Protein AF-A0A9W8GET3-F1 (afdb_monomer)

Foldseek 3Di:
DDDDDDDDDDDDDDDPDDDDDPPVPPPPPDPPPPQPQAADFFKAFVVLWWLPAQWIWTQDNVVSHTDIDGHPPQWGWDQDLVDHRYIDTAHRPQDDTRPDQFAADFFKAASDAPPAQKIWTQDHVSRGTDIDGHPDGFGWHADPVNRDIDTD

Secondary structure (DSSP, 8-state):
----------------------------------PPPP-TT-EE-GGG-TTT-SEEEEEETTTTEEEEEEPSTT-EEEE-SSSTT-EEEE-TTSS-STT-SB--TT-EEESSTTT-SEEEEEETTTTEEEEEE-GGGPPEEE-TTSS-EEE-

Structure (mmCIF, N/CA/C/O backbone):
data_AF-A0A9W8GET3-F1
#
_entry.id   AF-A0A9W8GET3-F1
#
loop_
_atom_site.group_PDB
_atom_site.id
_atom_site.type_symbol
_atom_site.label_atom_id
_atom_site.label_alt_id
_atom_site.label_comp_id
_atom_site.label_asym_id
_atom_site.label_entity_id
_atom_site.label_seq_id
_atom_site.pdbx_PDB_ins_code
_atom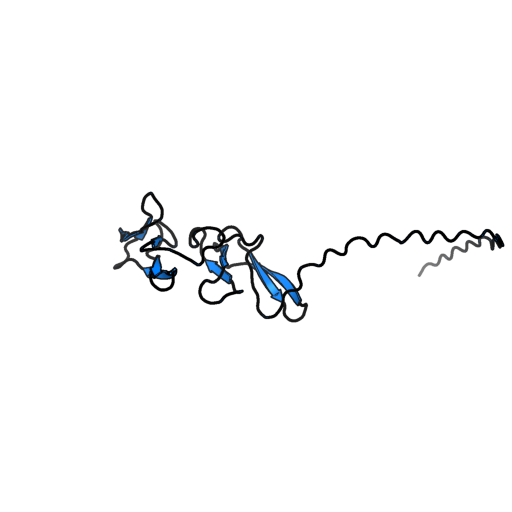_site.Cartn_x
_atom_site.Cartn_y
_atom_site.Cartn_z
_atom_site.occupancy
_atom_site.B_iso_or_equiv
_atom_site.auth_seq_id
_atom_site.auth_comp_id
_atom_site.auth_asym_id
_atom_site.auth_atom_id
_atom_site.pdbx_PDB_model_num
ATOM 1 N N . MET A 1 1 ? -2.862 27.799 -57.897 1.00 52.12 1 MET A N 1
ATOM 2 C CA . MET A 1 1 ? -1.868 27.853 -58.988 1.00 52.12 1 MET A CA 1
ATOM 3 C C . MET A 1 1 ? -1.346 29.278 -59.076 1.00 52.12 1 MET A C 1
ATOM 5 O O . MET A 1 1 ? -2.020 30.110 -59.658 1.00 52.12 1 MET A O 1
ATOM 9 N N . HIS A 1 2 ? -0.227 29.573 -58.418 1.00 39.41 2 HIS A N 1
ATOM 10 C CA . HIS A 1 2 ? 0.571 30.782 -58.635 1.00 39.41 2 HIS A CA 1
ATOM 11 C C . HIS A 1 2 ? 2.017 30.441 -58.268 1.00 39.41 2 HIS A C 1
ATOM 13 O O . HIS A 1 2 ? 2.284 29.930 -57.183 1.00 39.41 2 HIS A O 1
ATOM 19 N N . SER A 1 3 ? 2.894 30.643 -59.245 1.00 46.66 3 SER A N 1
ATOM 20 C CA . SER A 1 3 ? 4.335 30.425 -59.215 1.00 46.66 3 SER A CA 1
ATOM 21 C C . SER A 1 3 ? 5.055 31.541 -58.465 1.00 46.66 3 SER A C 1
ATOM 23 O O . SER A 1 3 ? 4.679 32.695 -58.631 1.00 46.66 3 SER A O 1
ATOM 25 N N . THR A 1 4 ? 6.175 31.216 -57.815 1.00 50.84 4 THR A N 1
ATOM 26 C CA . THR A 1 4 ? 7.370 32.078 -57.799 1.00 50.84 4 THR A CA 1
ATOM 27 C C . THR A 1 4 ? 8.611 31.244 -57.475 1.00 50.84 4 THR A C 1
ATOM 29 O O . THR A 1 4 ? 8.803 30.781 -56.355 1.00 50.84 4 THR A O 1
ATOM 32 N N . LEU A 1 5 ? 9.451 31.047 -58.497 1.00 46.53 5 LEU A N 1
ATOM 33 C CA . LEU A 1 5 ? 10.861 30.699 -58.347 1.00 46.53 5 LEU A CA 1
ATOM 34 C C . LEU A 1 5 ? 11.616 31.919 -57.801 1.00 46.53 5 LEU A C 1
ATOM 36 O O . LEU A 1 5 ? 11.384 33.034 -58.267 1.00 46.53 5 LEU A O 1
ATOM 40 N N . ALA A 1 6 ? 12.582 31.696 -56.913 1.00 47.69 6 ALA A N 1
ATOM 41 C CA . ALA A 1 6 ? 13.658 32.646 -56.654 1.00 47.69 6 ALA A CA 1
ATOM 42 C C . ALA A 1 6 ? 14.995 31.896 -56.639 1.00 47.69 6 ALA A C 1
ATOM 44 O O . ALA A 1 6 ? 15.331 31.186 -55.693 1.00 47.69 6 ALA A O 1
ATOM 45 N N . SER A 1 7 ? 15.726 32.050 -57.742 1.00 50.69 7 SER A N 1
ATOM 46 C CA . SER A 1 7 ? 17.148 31.751 -57.866 1.00 50.69 7 SER A CA 1
ATOM 47 C C . SER A 1 7 ? 17.963 32.684 -56.976 1.00 50.69 7 SER A C 1
ATOM 49 O O . SER A 1 7 ? 17.782 33.898 -57.032 1.00 50.69 7 SER A O 1
ATOM 51 N N . ALA A 1 8 ? 18.940 32.138 -56.259 1.00 51.31 8 ALA A N 1
ATOM 52 C CA . ALA A 1 8 ? 20.105 32.894 -55.821 1.00 51.31 8 ALA A CA 1
ATOM 53 C C . ALA A 1 8 ? 21.335 31.982 -55.893 1.00 51.31 8 ALA A C 1
ATOM 55 O O . ALA A 1 8 ? 21.496 31.044 -55.117 1.00 51.31 8 ALA A O 1
ATOM 56 N N . ALA A 1 9 ? 22.168 32.253 -56.893 1.00 51.94 9 ALA A N 1
ATOM 57 C CA . ALA A 1 9 ? 23.520 31.742 -57.021 1.00 51.94 9 ALA A CA 1
ATOM 58 C C . ALA A 1 9 ? 24.407 32.384 -55.955 1.00 51.94 9 ALA A C 1
ATOM 60 O O . ALA A 1 9 ? 24.338 33.597 -55.827 1.00 51.94 9 ALA A O 1
ATOM 61 N N . PHE A 1 10 ? 25.289 31.638 -55.286 1.00 41.62 10 PHE A N 1
ATOM 62 C CA . PHE A 1 10 ? 26.504 32.226 -54.717 1.00 41.62 10 PHE A CA 1
ATOM 63 C C . PHE A 1 10 ? 27.654 31.213 -54.638 1.00 41.62 10 PHE A C 1
ATOM 65 O O . PHE A 1 10 ? 27.584 30.201 -53.952 1.00 41.62 10 PHE A O 1
ATOM 72 N N . ALA A 1 11 ? 28.702 31.565 -55.387 1.00 49.97 11 ALA A N 1
ATOM 73 C CA . ALA A 1 11 ? 30.124 31.429 -55.093 1.00 49.97 11 ALA A CA 1
ATOM 74 C C . ALA A 1 11 ? 30.666 30.063 -54.635 1.00 49.97 11 ALA A C 1
ATOM 76 O O . ALA A 1 11 ? 30.701 29.726 -53.455 1.00 49.97 11 ALA A O 1
ATOM 77 N N . ALA A 1 12 ? 31.280 29.367 -55.594 1.00 49.16 12 ALA A N 1
ATOM 78 C CA . ALA A 1 12 ? 32.404 28.486 -55.322 1.00 49.16 12 ALA A CA 1
ATOM 79 C C . ALA A 1 12 ? 33.570 29.313 -54.753 1.00 49.16 12 ALA A C 1
ATOM 81 O O . ALA A 1 12 ? 34.120 30.173 -55.441 1.00 49.16 12 ALA A O 1
ATOM 82 N N . ILE A 1 13 ? 33.955 29.042 -53.507 1.00 51.62 13 ILE A N 1
ATOM 83 C CA . ILE A 1 13 ? 35.229 29.484 -52.942 1.00 51.62 13 ILE A CA 1
ATOM 84 C C . ILE A 1 13 ? 36.047 28.228 -52.647 1.00 51.62 13 ILE A C 1
ATOM 86 O O . ILE A 1 13 ? 35.786 27.473 -51.714 1.00 51.62 13 ILE A O 1
ATOM 90 N N . LEU A 1 14 ? 37.025 28.009 -53.521 1.00 45.84 14 LEU A N 1
ATOM 91 C CA . LEU A 1 14 ? 38.097 27.040 -53.386 1.00 45.84 14 LEU A CA 1
ATOM 92 C C . LEU A 1 14 ? 39.108 27.616 -52.380 1.00 45.84 14 LEU A C 1
ATOM 94 O O . LEU A 1 14 ? 39.862 28.523 -52.724 1.00 45.84 14 LEU A O 1
ATOM 98 N N . VAL A 1 15 ? 39.129 27.121 -51.141 1.00 50.84 15 VAL A N 1
ATOM 99 C CA . VAL A 1 15 ? 40.237 27.378 -50.204 1.00 50.84 15 VAL A CA 1
ATOM 100 C C . VAL A 1 15 ? 41.020 26.086 -50.053 1.00 50.84 15 VAL A C 1
ATOM 102 O O . VAL A 1 15 ? 40.687 25.205 -49.266 1.00 50.84 15 VAL A O 1
ATOM 105 N N . VAL A 1 16 ? 42.075 25.982 -50.858 1.00 50.19 16 VAL A N 1
ATOM 106 C CA . VAL A 1 16 ? 43.192 25.076 -50.604 1.00 50.19 16 VAL A CA 1
ATOM 107 C C . VAL A 1 16 ? 44.035 25.745 -49.524 1.00 50.19 16 VAL A C 1
ATOM 109 O O . VAL A 1 16 ? 44.770 26.690 -49.793 1.00 50.19 16 VAL A O 1
ATOM 112 N N . GLY A 1 17 ? 43.875 25.286 -48.288 1.00 43.19 17 GLY A N 1
ATOM 113 C CA . GLY A 1 17 ? 44.643 25.741 -47.136 1.00 43.19 17 GLY A CA 1
ATOM 114 C C . GLY A 1 17 ? 45.136 24.542 -46.346 1.00 43.19 17 GLY A C 1
ATOM 115 O O . GLY A 1 17 ? 44.488 24.115 -45.396 1.00 43.19 17 GLY A O 1
ATOM 116 N N . LEU A 1 18 ? 46.278 23.988 -46.762 1.00 50.53 18 LEU A N 1
ATOM 117 C CA . LEU A 1 18 ? 47.089 23.114 -45.923 1.00 50.53 18 LEU A CA 1
ATOM 118 C C . LEU A 1 18 ? 47.547 23.911 -44.698 1.00 50.53 18 LEU A C 1
ATOM 120 O O . LEU A 1 18 ? 48.407 24.771 -44.833 1.00 50.53 18 LEU A O 1
ATOM 124 N N . CYS A 1 19 ? 47.036 23.561 -43.521 1.00 40.78 19 CYS A N 1
ATOM 125 C CA . CYS A 1 19 ? 47.765 23.670 -42.261 1.00 40.78 19 CYS A CA 1
ATOM 126 C C . CYS A 1 19 ? 47.343 22.497 -41.376 1.00 40.78 19 CYS A C 1
ATOM 128 O O . CYS A 1 19 ? 46.215 22.409 -40.897 1.00 40.78 19 CYS A O 1
ATOM 130 N N . MET A 1 20 ? 48.278 21.567 -41.209 1.00 46.03 20 MET A N 1
ATOM 131 C CA . MET A 1 20 ? 48.237 20.496 -40.229 1.00 46.03 20 MET A CA 1
ATOM 132 C C . MET A 1 20 ? 48.060 21.084 -38.824 1.00 46.03 20 MET A C 1
ATOM 134 O O . MET A 1 20 ? 48.960 21.742 -38.314 1.00 46.03 20 MET A O 1
ATOM 138 N N . ASN A 1 21 ? 46.902 20.847 -38.213 1.00 46.03 21 ASN A N 1
ATOM 139 C CA . ASN A 1 21 ? 46.763 20.506 -36.797 1.00 46.03 21 ASN A CA 1
ATOM 140 C C . ASN A 1 21 ? 45.306 20.109 -36.556 1.00 46.03 21 ASN A C 1
ATOM 142 O O . ASN A 1 21 ? 44.468 20.912 -36.148 1.00 46.03 21 ASN A O 1
ATOM 146 N N . VAL A 1 22 ? 44.990 18.847 -36.852 1.00 44.78 22 VAL A N 1
ATOM 147 C CA . VAL A 1 22 ? 43.712 18.245 -36.468 1.00 44.78 22 VAL A CA 1
ATOM 148 C C . VAL A 1 22 ? 43.784 17.966 -34.967 1.00 44.78 22 VAL A C 1
ATOM 150 O O . VAL A 1 22 ? 44.033 16.849 -34.525 1.00 44.78 22 VAL A O 1
ATOM 153 N N . GLY A 1 23 ? 43.593 19.014 -34.169 1.00 44.34 23 GLY A N 1
ATOM 154 C CA . GLY A 1 23 ? 43.035 18.853 -32.839 1.00 44.34 23 GLY A CA 1
ATOM 155 C C . GLY A 1 23 ? 41.606 18.381 -33.044 1.00 44.34 23 GLY A C 1
ATOM 156 O O . GLY A 1 23 ? 40.724 19.190 -33.321 1.00 44.34 23 GLY A O 1
ATOM 157 N N . ILE A 1 24 ? 41.397 17.066 -32.999 1.00 51.03 24 ILE A N 1
ATOM 158 C CA . ILE A 1 24 ? 40.065 16.473 -32.947 1.00 51.03 24 ILE A CA 1
ATOM 159 C C . ILE A 1 24 ? 39.500 16.931 -31.603 1.00 51.03 24 ILE A C 1
ATOM 161 O O . ILE A 1 24 ? 39.732 16.308 -30.571 1.00 51.03 24 ILE A O 1
ATOM 165 N N . ALA A 1 25 ? 38.849 18.093 -31.589 1.00 43.84 25 ALA A N 1
ATOM 166 C CA . ALA A 1 25 ? 37.997 18.480 -30.488 1.00 43.84 25 ALA A CA 1
ATOM 167 C C . ALA A 1 25 ? 36.868 17.458 -30.503 1.00 43.84 25 ALA A C 1
ATOM 169 O O . ALA A 1 25 ? 35.942 17.547 -31.309 1.00 43.84 25 ALA A O 1
ATOM 170 N N . SER A 1 26 ? 37.033 16.420 -29.683 1.00 49.12 26 SER A N 1
ATOM 171 C CA . SER A 1 26 ? 36.000 15.456 -29.364 1.00 49.12 26 SER A CA 1
ATOM 172 C C . SER A 1 26 ? 34.733 16.254 -29.111 1.00 49.12 26 SER A C 1
ATOM 174 O O . SER A 1 26 ? 34.678 17.033 -28.159 1.00 49.12 26 SER A O 1
ATOM 176 N N . ALA A 1 27 ? 33.746 16.1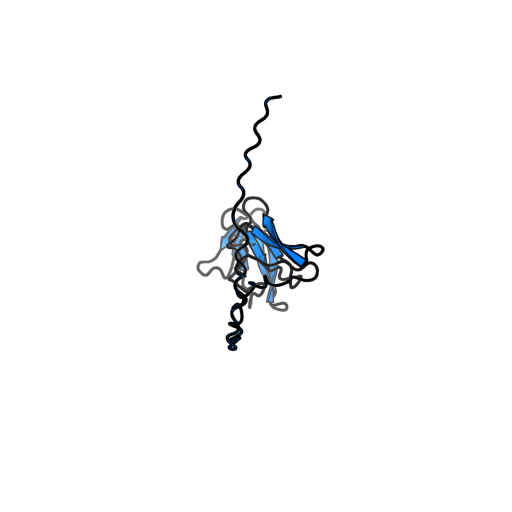17 -29.997 1.00 47.75 27 ALA A N 1
ATOM 177 C CA . ALA A 1 27 ? 32.399 16.544 -29.690 1.00 47.75 27 ALA A CA 1
ATOM 178 C C . ALA A 1 27 ? 32.075 15.874 -28.356 1.00 47.75 27 ALA A C 1
ATOM 180 O O . ALA A 1 27 ? 32.025 14.646 -28.280 1.00 47.75 27 ALA A O 1
ATOM 181 N N . ALA A 1 28 ? 31.997 16.673 -27.292 1.00 47.06 28 ALA A N 1
ATOM 182 C CA . ALA A 1 28 ? 31.568 16.201 -25.997 1.00 47.06 28 ALA A CA 1
ATOM 183 C C . ALA A 1 28 ? 30.167 15.642 -26.226 1.00 47.06 28 ALA A C 1
ATOM 185 O O . ALA A 1 28 ? 29.215 16.396 -26.427 1.00 47.06 28 ALA A O 1
ATOM 186 N N . ALA A 1 29 ? 30.080 14.315 -26.319 1.00 52.25 29 ALA A N 1
ATOM 187 C CA . ALA A 1 29 ? 28.819 13.618 -26.368 1.00 52.25 29 ALA A CA 1
ATOM 188 C C . ALA A 1 29 ? 28.067 14.070 -25.120 1.00 52.25 29 ALA A C 1
ATOM 190 O O . ALA A 1 29 ? 28.511 13.822 -23.997 1.00 52.25 29 ALA A O 1
ATOM 191 N N . LEU A 1 30 ? 26.984 14.821 -25.327 1.00 44.41 30 LEU A N 1
ATOM 192 C CA . LEU A 1 30 ? 26.054 15.135 -24.257 1.00 44.41 30 LEU A CA 1
ATOM 193 C C . LEU A 1 30 ? 25.706 13.798 -23.595 1.00 44.41 30 LEU A C 1
ATOM 195 O O . LEU A 1 30 ? 25.393 12.855 -24.330 1.00 44.41 30 LEU A O 1
ATOM 199 N N . PRO A 1 31 ? 25.803 13.675 -22.260 1.00 38.94 31 PRO A N 1
ATOM 200 C CA . PRO A 1 31 ? 25.425 12.448 -21.587 1.00 38.94 31 PRO A CA 1
ATOM 201 C C . PRO A 1 31 ? 23.972 12.172 -21.962 1.00 38.94 31 PRO A C 1
ATOM 203 O O . PRO A 1 31 ? 23.063 12.907 -21.574 1.00 38.94 31 PRO A O 1
ATOM 206 N N . GLN A 1 32 ? 23.763 11.153 -22.795 1.00 41.12 32 GLN A N 1
ATOM 207 C CA . GLN A 1 32 ? 22.434 10.636 -23.048 1.00 41.12 32 GLN A CA 1
ATOM 208 C C . GLN A 1 32 ? 21.943 10.173 -21.686 1.00 41.12 32 GLN A C 1
ATOM 210 O O . GLN A 1 32 ? 22.522 9.265 -21.095 1.00 41.12 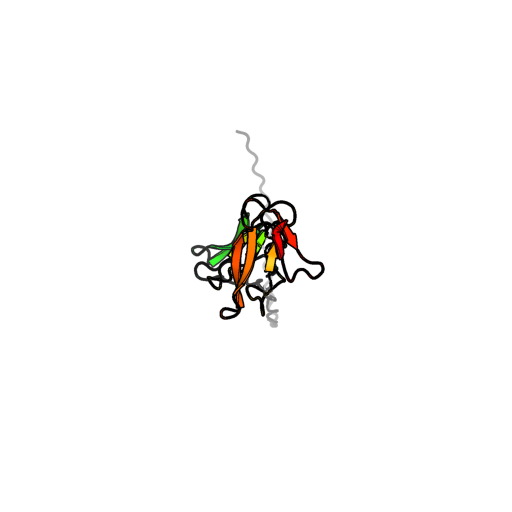32 GLN A O 1
ATOM 215 N N . SER A 1 33 ? 20.943 10.870 -21.147 1.00 40.53 33 SER A N 1
ATOM 216 C CA . SER A 1 33 ? 20.221 10.422 -19.967 1.00 40.53 33 SER A CA 1
ATOM 217 C C . SER A 1 33 ? 19.644 9.060 -20.326 1.00 40.53 33 SER A C 1
ATOM 219 O O . SER A 1 33 ? 18.639 8.963 -21.031 1.00 40.53 33 SER A O 1
ATOM 221 N N . THR A 1 34 ? 20.353 8.003 -19.936 1.00 48.81 34 THR A N 1
ATOM 222 C CA . THR A 1 34 ? 19.882 6.631 -20.023 1.00 48.81 34 THR A CA 1
ATOM 223 C C . THR A 1 34 ? 18.714 6.562 -19.063 1.00 48.81 34 THR A C 1
ATOM 225 O O . THR A 1 34 ? 18.890 6.387 -17.857 1.00 48.81 34 THR A O 1
ATOM 228 N N . THR A 1 35 ? 17.516 6.820 -19.584 1.00 55.75 35 THR A N 1
ATOM 229 C CA . THR A 1 35 ? 16.286 6.513 -18.869 1.00 55.75 35 THR A CA 1
ATOM 230 C C . THR A 1 35 ? 16.422 5.048 -18.465 1.00 55.75 35 THR A C 1
ATOM 232 O O . THR A 1 35 ? 16.739 4.249 -19.348 1.00 55.75 35 THR A O 1
ATOM 235 N N . PRO A 1 36 ? 16.314 4.700 -17.172 1.00 62.19 36 PRO A N 1
ATOM 236 C CA . PRO A 1 36 ? 16.565 3.338 -16.727 1.00 62.19 36 PRO A CA 1
ATOM 237 C C . PRO A 1 36 ? 15.684 2.390 -17.539 1.00 62.19 36 PRO A C 1
ATOM 239 O O . PRO A 1 36 ? 14.458 2.514 -17.520 1.00 62.19 36 PRO A O 1
ATOM 242 N N . GLU A 1 37 ? 16.324 1.508 -18.307 1.00 70.06 37 GLU A N 1
ATOM 243 C CA . GLU A 1 37 ? 15.629 0.474 -19.062 1.00 70.06 37 GLU A CA 1
ATOM 244 C C . GLU A 1 37 ? 14.928 -0.432 -18.053 1.00 70.06 37 GLU A C 1
ATOM 246 O O . GLU A 1 37 ? 15.527 -0.892 -17.076 1.00 70.06 37 GLU A O 1
ATOM 251 N N . CYS A 1 38 ? 13.628 -0.626 -18.247 1.00 81.56 38 CYS A N 1
ATOM 252 C CA . CYS A 1 38 ? 12.834 -1.503 -17.403 1.00 81.56 38 CYS A CA 1
ATOM 253 C C . CYS A 1 38 ? 12.681 -2.847 -18.106 1.00 81.56 38 CYS A C 1
ATOM 255 O O . CYS A 1 38 ? 12.591 -2.906 -19.330 1.00 81.56 38 CYS A O 1
ATOM 257 N N . THR A 1 39 ? 12.644 -3.929 -17.333 1.00 78.88 39 THR A N 1
ATOM 258 C CA . THR A 1 39 ? 12.478 -5.281 -17.871 1.00 78.88 39 THR A CA 1
ATOM 259 C C . THR A 1 39 ? 11.290 -5.977 -17.217 1.00 78.88 39 THR A C 1
ATOM 261 O O . THR A 1 39 ? 10.927 -5.705 -16.067 1.00 78.88 39 THR A O 1
ATOM 264 N N . GLY A 1 40 ? 10.668 -6.887 -17.969 1.00 80.44 40 GLY A N 1
ATOM 265 C CA . GLY A 1 40 ? 9.511 -7.658 -17.517 1.00 80.44 40 GLY A CA 1
ATOM 266 C C . GLY A 1 40 ? 8.273 -6.799 -17.242 1.00 80.44 40 GLY A C 1
ATOM 267 O O . GLY A 1 40 ? 8.065 -5.766 -17.869 1.00 80.44 40 GLY A O 1
ATOM 268 N N . ASN A 1 41 ? 7.451 -7.241 -16.287 1.00 74.94 41 ASN A N 1
ATOM 269 C CA . ASN A 1 41 ? 6.226 -6.551 -15.865 1.00 74.94 41 ASN A CA 1
ATOM 270 C C . ASN A 1 41 ? 6.456 -5.691 -14.617 1.00 74.94 41 ASN A C 1
ATOM 272 O O . ASN A 1 41 ? 5.581 -5.598 -13.757 1.00 74.94 41 ASN A O 1
ATOM 276 N N . THR A 1 42 ? 7.645 -5.098 -14.494 1.00 86.12 42 THR A N 1
ATOM 277 C CA . THR A 1 42 ? 7.990 -4.301 -13.317 1.00 86.12 42 THR A CA 1
ATOM 278 C C . THR A 1 42 ? 7.134 -3.042 -13.229 1.00 86.12 42 THR A C 1
ATOM 280 O O . THR A 1 42 ? 6.859 -2.394 -14.236 1.00 86.12 42 THR A O 1
ATOM 283 N N . ALA A 1 43 ? 6.703 -2.688 -12.025 1.00 87.81 43 ALA A N 1
ATOM 284 C CA . ALA A 1 43 ? 6.015 -1.445 -11.737 1.00 87.81 43 ALA A CA 1
ATOM 285 C C . ALA A 1 43 ? 6.578 -0.818 -10.462 1.00 87.81 43 ALA A C 1
ATOM 287 O O . ALA A 1 43 ? 6.935 -1.534 -9.525 1.00 87.81 43 ALA A O 1
ATOM 288 N N . ILE A 1 44 ? 6.646 0.512 -10.430 1.00 87.56 44 ILE A N 1
ATOM 289 C CA . ILE A 1 44 ? 7.161 1.286 -9.294 1.00 87.56 44 ILE A CA 1
ATOM 290 C C . ILE A 1 44 ? 6.310 2.532 -9.057 1.00 87.56 44 ILE A C 1
ATOM 292 O O . ILE A 1 44 ? 5.732 3.095 -9.989 1.00 87.56 44 ILE A O 1
ATOM 296 N N . CYS A 1 45 ? 6.265 3.005 -7.816 1.00 88.25 45 CYS A N 1
ATOM 297 C CA . CYS A 1 45 ? 5.715 4.324 -7.532 1.00 88.25 45 CYS A CA 1
ATOM 298 C C . CYS A 1 45 ? 6.705 5.420 -7.959 1.00 88.25 45 CYS A C 1
ATOM 300 O O . CYS A 1 45 ? 7.921 5.223 -7.852 1.00 88.25 45 CYS A O 1
ATOM 302 N N . PRO A 1 46 ? 6.234 6.578 -8.456 1.00 86.38 46 PRO A N 1
ATOM 303 C CA . PRO A 1 46 ? 7.099 7.703 -8.780 1.00 86.38 46 PRO A CA 1
ATOM 304 C C . PRO A 1 46 ? 7.946 8.099 -7.574 1.00 86.38 46 PRO A C 1
ATOM 306 O O . PRO A 1 46 ? 7.482 8.051 -6.438 1.00 86.38 46 PRO A O 1
ATOM 309 N N . ASN A 1 47 ? 9.206 8.449 -7.828 1.00 81.19 47 ASN A N 1
ATOM 310 C CA . ASN A 1 47 ? 10.211 8.743 -6.799 1.00 81.19 47 ASN A CA 1
ATOM 311 C C . ASN A 1 47 ? 10.466 7.600 -5.792 1.00 81.19 47 ASN A C 1
ATOM 313 O O . ASN A 1 47 ? 11.185 7.812 -4.821 1.00 81.19 47 ASN A O 1
ATOM 317 N N . ASN A 1 48 ? 9.938 6.391 -6.035 1.00 75.19 48 ASN A N 1
ATOM 318 C CA . ASN A 1 48 ? 9.895 5.280 -5.077 1.00 75.19 48 ASN A CA 1
ATOM 319 C C . ASN A 1 48 ? 9.190 5.647 -3.757 1.00 75.19 48 ASN A C 1
ATOM 321 O O . ASN A 1 48 ? 9.532 5.119 -2.699 1.00 75.19 48 ASN A O 1
ATOM 325 N N . GLU A 1 49 ? 8.221 6.564 -3.818 1.00 74.44 49 GLU A N 1
ATOM 326 C CA . GLU A 1 49 ? 7.458 7.009 -2.654 1.00 74.44 49 GLU A CA 1
ATOM 327 C C . GLU A 1 49 ? 6.052 6.410 -2.652 1.00 74.44 49 GLU A C 1
ATOM 329 O O . GLU A 1 49 ? 5.236 6.647 -3.546 1.00 74.44 49 GLU A O 1
ATOM 334 N N . ASP A 1 50 ? 5.773 5.654 -1.598 1.00 77.62 50 ASP A N 1
ATOM 335 C CA . ASP A 1 50 ? 4.477 5.049 -1.340 1.00 77.62 50 ASP A CA 1
ATOM 336 C C . ASP A 1 50 ? 3.483 6.077 -0.795 1.00 77.62 50 ASP A C 1
ATOM 338 O O . ASP A 1 50 ? 3.805 6.904 0.059 1.00 77.62 50 ASP A O 1
ATOM 342 N N . GLY A 1 51 ? 2.238 6.002 -1.254 1.00 74.44 51 GLY A N 1
ATOM 343 C CA . GLY A 1 51 ? 1.129 6.773 -0.701 1.00 74.44 51 GLY A CA 1
ATOM 344 C C . GLY A 1 51 ? 1.073 8.245 -1.098 1.00 74.44 51 GLY A C 1
ATOM 345 O O . GLY A 1 51 ? 0.228 8.971 -0.577 1.00 74.44 51 GLY A O 1
ATOM 346 N N . VAL A 1 52 ? 1.948 8.690 -2.004 1.00 79.88 52 VAL A N 1
ATOM 347 C CA . VAL A 1 52 ? 2.047 10.101 -2.417 1.00 79.88 52 VAL A CA 1
ATOM 348 C C . VAL A 1 52 ? 1.420 10.336 -3.789 1.00 79.88 52 VAL A C 1
ATOM 350 O O . VAL A 1 52 ? 0.682 11.299 -3.993 1.00 79.88 52 VAL A O 1
ATOM 353 N N . SER A 1 53 ? 1.715 9.464 -4.751 1.00 86.19 53 SER A N 1
ATOM 354 C CA . SER A 1 53 ? 1.353 9.675 -6.152 1.00 86.19 53 SER A CA 1
ATOM 355 C C . SER A 1 53 ? 0.057 8.959 -6.518 1.00 86.19 53 SER A C 1
ATOM 357 O O . SER A 1 53 ? -0.064 7.760 -6.302 1.00 86.19 53 SER A O 1
ATOM 359 N N . SER A 1 54 ? -0.870 9.649 -7.184 1.00 90.56 54 SER A N 1
ATOM 360 C CA . SER A 1 54 ? -2.051 9.045 -7.832 1.00 90.56 54 SER A CA 1
ATOM 361 C C . SER A 1 54 ? -1.724 8.304 -9.136 1.00 90.56 54 SER A C 1
ATOM 363 O O . SER A 1 54 ? -2.616 7.858 -9.857 1.00 90.56 54 SER A O 1
ATOM 365 N N . THR A 1 55 ? -0.440 8.184 -9.464 1.00 94.06 55 THR A N 1
ATOM 366 C CA . THR A 1 55 ? 0.073 7.490 -10.646 1.00 94.06 55 THR A CA 1
ATOM 367 C C . THR A 1 55 ? 1.180 6.517 -10.262 1.00 94.06 55 THR A C 1
ATOM 369 O O . THR A 1 55 ? 1.866 6.719 -9.256 1.00 94.06 55 THR A O 1
ATOM 372 N N . TYR A 1 56 ? 1.374 5.487 -11.078 1.00 91.62 56 TYR A N 1
ATOM 373 C CA . TYR A 1 56 ? 2.465 4.524 -10.985 1.00 91.62 56 TYR A CA 1
ATOM 374 C C . TYR A 1 56 ? 3.169 4.373 -12.332 1.00 91.62 56 TYR 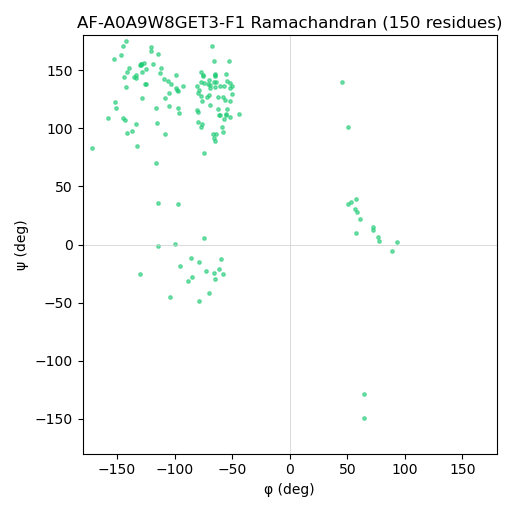A C 1
ATOM 376 O O . TYR A 1 56 ? 2.594 4.631 -13.387 1.00 91.62 56 TYR A O 1
ATOM 384 N N . LEU A 1 57 ? 4.432 3.966 -12.305 1.00 92.75 57 LEU A N 1
ATOM 385 C CA . LEU A 1 57 ? 5.223 3.696 -13.495 1.00 92.75 57 LEU A CA 1
ATOM 386 C C . LEU A 1 57 ? 5.164 2.200 -13.793 1.00 92.75 57 LEU A C 1
ATOM 388 O O . LEU A 1 57 ? 5.696 1.406 -13.024 1.00 92.75 57 LEU A O 1
ATOM 392 N N . GLN A 1 58 ? 4.535 1.816 -14.900 1.00 92.62 58 GLN A N 1
ATOM 393 C CA . GLN A 1 58 ? 4.490 0.439 -15.393 1.00 92.62 58 GLN A CA 1
ATOM 394 C C . GLN A 1 58 ? 5.536 0.260 -16.485 1.00 92.62 58 GLN A C 1
ATOM 396 O O . GLN A 1 58 ? 5.638 1.089 -17.386 1.00 92.62 58 GLN A O 1
ATOM 401 N N . CYS A 1 59 ? 6.292 -0.829 -16.447 1.00 90.94 59 CYS A N 1
ATOM 402 C CA . CYS A 1 59 ? 7.169 -1.176 -17.547 1.00 90.94 59 CYS A CA 1
ATOM 403 C C . CYS A 1 59 ? 6.343 -1.602 -18.764 1.00 90.94 59 CYS A C 1
ATOM 405 O O . CYS A 1 59 ? 5.587 -2.576 -18.696 1.00 90.94 59 CYS A O 1
ATOM 407 N N . ASP A 1 60 ? 6.495 -0.880 -19.873 1.00 89.19 60 ASP A N 1
ATOM 408 C CA . ASP A 1 60 ? 6.049 -1.337 -21.181 1.00 89.19 60 ASP A CA 1
ATOM 409 C C . ASP A 1 60 ? 7.089 -2.310 -21.741 1.00 89.19 60 ASP A C 1
ATOM 411 O O . ASP A 1 60 ? 8.170 -1.918 -22.186 1.00 89.19 60 ASP A O 1
ATOM 415 N N . SER A 1 61 ? 6.741 -3.595 -21.723 1.00 83.81 61 SER A N 1
ATOM 416 C CA . SER A 1 61 ? 7.605 -4.677 -22.202 1.00 83.81 61 SER A CA 1
ATOM 417 C C . SER A 1 61 ? 7.968 -4.571 -23.689 1.00 83.81 61 SER A C 1
ATOM 419 O O . SER A 1 61 ? 8.990 -5.127 -24.093 1.00 83.81 61 SER A O 1
ATOM 421 N N . TRP A 1 62 ? 7.201 -3.840 -24.506 1.00 85.81 62 TRP A N 1
ATOM 422 C CA . TRP A 1 62 ? 7.550 -3.626 -25.912 1.00 85.81 62 TRP A CA 1
ATOM 423 C C . TRP A 1 62 ? 8.630 -2.554 -26.068 1.00 85.81 62 TRP A C 1
ATOM 425 O O . TRP A 1 62 ? 9.621 -2.756 -26.768 1.00 85.81 62 TRP A O 1
ATOM 435 N N . ALA A 1 63 ? 8.444 -1.408 -25.412 1.00 87.50 63 ALA A N 1
ATOM 436 C CA . ALA A 1 63 ? 9.360 -0.275 -25.508 1.00 87.50 63 ALA A CA 1
ATOM 437 C C . ALA A 1 63 ? 10.549 -0.349 -24.535 1.00 87.50 63 ALA A C 1
ATOM 439 O O . ALA A 1 63 ? 11.466 0.462 -24.669 1.00 87.50 63 ALA A O 1
ATOM 440 N N . GLN A 1 64 ? 10.521 -1.276 -23.566 1.00 88.50 64 GLN A N 1
ATOM 441 C CA . GLN A 1 64 ? 11.470 -1.381 -22.445 1.00 88.50 64 GLN A CA 1
ATOM 442 C C . GLN A 1 64 ? 11.585 -0.061 -21.661 1.00 88.50 64 GLN A C 1
ATOM 444 O O . GLN A 1 64 ? 12.660 0.352 -21.219 1.00 88.50 64 GLN A O 1
ATOM 449 N N . LYS A 1 65 ? 10.453 0.641 -21.520 1.00 88.94 65 LYS A N 1
ATOM 450 C CA . LYS A 1 65 ? 10.366 1.958 -20.880 1.00 88.94 65 LYS 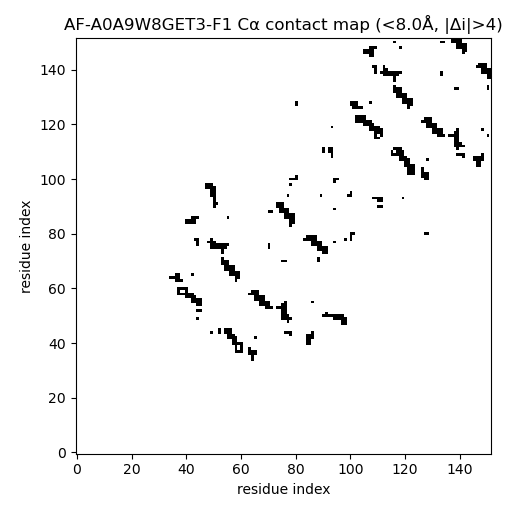A CA 1
ATOM 451 C C . LYS A 1 65 ? 9.212 2.019 -19.899 1.00 88.94 65 LYS A C 1
ATOM 453 O O . LYS A 1 65 ? 8.152 1.447 -20.131 1.00 88.94 65 LYS A O 1
ATOM 458 N N . TYR A 1 66 ? 9.411 2.774 -18.826 1.00 89.88 66 TYR A N 1
ATOM 459 C CA . TYR A 1 66 ? 8.334 3.089 -17.903 1.00 89.88 66 TYR A CA 1
ATOM 460 C C . TYR A 1 66 ? 7.325 4.040 -18.547 1.00 89.88 66 TYR A C 1
ATOM 462 O O . TYR A 1 66 ? 7.689 5.104 -19.053 1.00 89.88 66 TYR A O 1
ATOM 470 N N . ILE A 1 67 ? 6.054 3.664 -18.478 1.00 91.50 67 ILE A N 1
ATOM 471 C CA . ILE A 1 67 ? 4.909 4.505 -18.812 1.00 91.50 67 ILE A CA 1
ATOM 472 C C . ILE A 1 67 ? 4.166 4.872 -17.530 1.00 91.50 67 ILE A C 1
ATOM 474 O O . ILE A 1 67 ? 4.050 4.059 -16.615 1.00 91.50 67 ILE A O 1
ATOM 478 N N . SER A 1 68 ? 3.670 6.105 -17.454 1.00 93.44 68 SER A N 1
ATOM 479 C CA . SER A 1 68 ? 2.841 6.534 -16.328 1.00 93.44 68 SER A CA 1
ATOM 480 C C . SER A 1 68 ? 1.414 6.025 -16.506 1.00 93.44 68 SER A C 1
ATOM 482 O O . SER A 1 68 ? 0.818 6.195 -17.572 1.00 93.44 68 SER A O 1
ATOM 484 N N . VAL A 1 69 ? 0.879 5.402 -15.463 1.00 94.81 69 VAL A N 1
ATOM 485 C CA . VAL A 1 69 ? -0.475 4.858 -15.400 1.00 94.81 69 VAL A CA 1
ATOM 486 C C . VAL A 1 69 ? -1.174 5.440 -14.179 1.00 94.81 69 VAL A C 1
ATOM 488 O O . VAL A 1 69 ? -0.583 5.562 -13.108 1.00 94.81 69 VAL A O 1
ATOM 491 N N . ASN A 1 70 ? -2.441 5.815 -14.330 1.00 95.25 70 ASN A N 1
ATOM 492 C CA . ASN A 1 70 ? -3.219 6.371 -13.229 1.00 95.25 70 ASN A CA 1
ATOM 493 C C . ASN A 1 70 ? -3.738 5.256 -12.322 1.00 95.25 70 ASN A C 1
ATOM 495 O O . ASN A 1 70 ? -4.279 4.257 -12.802 1.00 95.25 70 ASN A O 1
ATOM 499 N N . CYS A 1 71 ? -3.642 5.469 -11.013 1.00 90.12 71 CYS A N 1
ATOM 500 C CA . CYS A 1 71 ? -4.456 4.727 -10.068 1.00 90.12 71 CYS A CA 1
ATOM 501 C C . CYS A 1 71 ? -5.944 5.089 -10.244 1.00 90.12 71 CYS A C 1
ATOM 503 O O . CYS A 1 71 ? -6.268 6.159 -10.774 1.00 90.12 71 CYS A O 1
ATOM 505 N N . PRO A 1 72 ? -6.868 4.213 -9.807 1.00 91.25 72 PRO A N 1
ATOM 506 C CA . PRO A 1 72 ? -8.283 4.550 -9.703 1.00 91.25 72 PRO A CA 1
ATOM 507 C C . PRO A 1 72 ? -8.517 5.831 -8.888 1.00 91.25 72 PRO A C 1
ATOM 509 O O . PRO A 1 72 ? -7.682 6.222 -8.072 1.00 91.25 72 PRO A O 1
ATOM 512 N N . THR A 1 73 ? -9.668 6.477 -9.097 1.00 89.00 73 THR A N 1
ATOM 513 C CA . THR A 1 73 ? -10.051 7.701 -8.374 1.00 89.00 73 THR A CA 1
ATOM 514 C C . THR A 1 73 ? -9.901 7.521 -6.861 1.00 89.00 73 THR A C 1
ATOM 516 O O . THR A 1 73 ? -10.274 6.480 -6.323 1.00 89.00 73 THR A O 1
ATOM 519 N N . ASP A 1 74 ? -9.346 8.537 -6.195 1.00 78.56 74 ASP A N 1
ATOM 520 C CA . ASP A 1 74 ? -9.071 8.567 -4.751 1.00 78.56 74 ASP A CA 1
ATOM 521 C C . ASP A 1 74 ? -8.098 7.485 -4.244 1.00 78.56 74 ASP A C 1
ATOM 523 O O . ASP A 1 74 ? -8.081 7.167 -3.056 1.00 78.56 74 ASP A O 1
ATOM 527 N N . GLN A 1 75 ? -7.254 6.932 -5.122 1.00 82.50 75 GLN A N 1
ATOM 528 C CA . GLN A 1 75 ? -6.179 6.010 -4.755 1.00 82.50 75 GLN A CA 1
ATOM 529 C C . GLN A 1 75 ? -4.800 6.560 -5.121 1.00 82.50 75 GLN A C 1
ATOM 531 O O . GLN A 1 75 ? -4.631 7.365 -6.039 1.00 82.50 75 GLN A O 1
ATOM 536 N N . VAL A 1 76 ? -3.800 6.081 -4.397 1.00 84.81 76 VAL A N 1
ATOM 537 C CA . VAL A 1 76 ? -2.385 6.382 -4.578 1.00 84.81 76 VAL A CA 1
ATOM 538 C C . VAL A 1 76 ? -1.591 5.086 -4.704 1.00 84.81 76 VAL A C 1
ATOM 540 O O . VAL A 1 76 ? -2.037 4.014 -4.290 1.00 84.81 76 VAL A O 1
ATOM 543 N N . CYS A 1 77 ? -0.429 5.191 -5.335 1.00 87.50 77 CYS A N 1
ATOM 544 C CA . CYS A 1 77 ? 0.474 4.084 -5.582 1.00 87.50 77 CYS A CA 1
ATOM 545 C C . CYS A 1 77 ? 1.131 3.611 -4.286 1.00 87.50 77 CYS A C 1
ATOM 547 O O . CYS A 1 77 ? 1.589 4.422 -3.481 1.00 87.50 77 CYS A O 1
ATOM 549 N N . TYR A 1 78 ? 1.226 2.295 -4.144 1.00 81.94 78 TYR A N 1
ATOM 550 C CA . TYR A 1 78 ? 1.994 1.599 -3.124 1.00 81.94 78 TYR A CA 1
ATOM 551 C C . TYR A 1 78 ? 2.795 0.468 -3.768 1.00 81.94 78 TYR A C 1
ATOM 553 O O . TYR A 1 78 ? 2.294 -0.211 -4.668 1.00 81.94 78 TYR A O 1
ATOM 561 N N . ALA A 1 79 ? 4.009 0.210 -3.296 1.00 80.56 79 ALA A N 1
ATOM 562 C CA . ALA A 1 79 ? 4.717 -1.023 -3.606 1.00 80.56 79 ALA A CA 1
ATOM 563 C C . ALA A 1 79 ? 3.870 -2.233 -3.180 1.00 80.56 79 ALA A C 1
ATOM 565 O O . ALA A 1 79 ? 3.264 -2.237 -2.107 1.00 80.56 79 ALA A O 1
ATOM 566 N N . ASN A 1 80 ? 3.800 -3.264 -4.025 1.00 73.06 80 ASN A N 1
ATOM 567 C CA . ASN A 1 80 ? 3.039 -4.466 -3.706 1.00 73.06 80 ASN A CA 1
ATOM 568 C C . ASN A 1 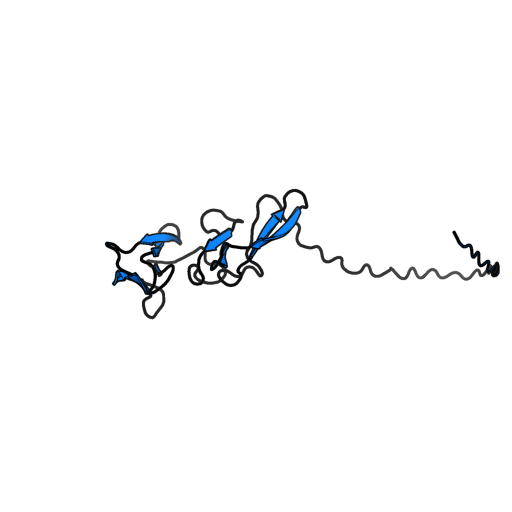80 ? 3.860 -5.379 -2.773 1.00 73.06 80 ASN A C 1
ATOM 570 O O . ASN A 1 80 ? 4.880 -5.921 -3.214 1.00 73.06 80 ASN A O 1
ATOM 574 N N . PRO A 1 81 ? 3.414 -5.612 -1.524 1.00 57.09 81 PRO A N 1
ATOM 575 C CA . PRO A 1 81 ? 4.118 -6.475 -0.574 1.00 57.09 81 PRO A CA 1
ATOM 576 C C . PRO A 1 81 ? 4.170 -7.949 -1.001 1.00 57.09 81 PRO A C 1
ATOM 578 O O . PRO A 1 81 ? 5.111 -8.672 -0.684 1.00 57.09 81 PRO A O 1
ATOM 581 N N . VAL A 1 82 ? 3.159 -8.407 -1.742 1.00 57.06 82 VAL A N 1
ATOM 582 C CA . VAL A 1 82 ? 2.976 -9.823 -2.093 1.00 57.06 82 VAL A CA 1
ATOM 583 C C . VAL A 1 82 ? 3.788 -10.211 -3.329 1.00 57.06 82 VAL A C 1
ATOM 585 O O . VAL A 1 82 ? 4.180 -11.365 -3.486 1.00 57.06 82 VAL A O 1
ATOM 588 N N . SER A 1 83 ? 4.048 -9.254 -4.222 1.00 65.88 83 SER A N 1
ATOM 589 C CA . SER A 1 83 ? 4.734 -9.504 -5.488 1.00 65.88 83 SER A CA 1
ATOM 590 C C . SER A 1 83 ? 5.767 -8.418 -5.754 1.00 65.88 83 SER A C 1
ATOM 592 O O . SER A 1 83 ? 5.446 -7.345 -6.271 1.00 65.88 83 SER A O 1
ATOM 594 N N . ALA A 1 84 ? 7.022 -8.724 -5.421 1.00 72.75 84 ALA A N 1
ATOM 595 C CA . ALA A 1 84 ? 8.151 -7.826 -5.619 1.00 72.75 84 ALA A CA 1
ATOM 596 C C . ALA A 1 84 ? 8.225 -7.309 -7.064 1.00 72.75 84 ALA A C 1
ATOM 598 O O . ALA A 1 84 ? 8.008 -8.048 -8.026 1.00 72.75 84 ALA A O 1
ATOM 599 N N . GLY A 1 85 ? 8.536 -6.021 -7.204 1.00 75.19 85 GLY A N 1
ATOM 600 C CA . GLY A 1 85 ? 8.576 -5.356 -8.504 1.00 75.19 85 GLY A CA 1
ATOM 601 C C . GLY A 1 85 ? 7.197 -5.106 -9.113 1.00 75.19 85 GLY A C 1
ATOM 602 O O . GLY A 1 85 ? 7.126 -4.818 -10.297 1.00 75.19 85 GLY A O 1
ATOM 603 N N . THR A 1 86 ? 6.110 -5.212 -8.349 1.00 82.75 86 THR A N 1
ATOM 604 C CA . THR A 1 86 ? 4.782 -4.742 -8.769 1.00 82.75 86 THR A CA 1
ATOM 605 C C . THR A 1 86 ? 4.267 -3.685 -7.793 1.00 82.75 86 THR A C 1
ATOM 607 O O . THR A 1 86 ? 4.849 -3.471 -6.728 1.00 82.75 86 THR A O 1
ATOM 610 N N . ILE A 1 87 ? 3.174 -3.017 -8.154 1.00 87.19 87 ILE A N 1
ATOM 611 C CA . ILE A 1 87 ? 2.505 -2.012 -7.322 1.00 87.19 87 ILE A CA 1
ATOM 612 C C . ILE A 1 87 ? 1.064 -2.421 -7.051 1.00 87.19 87 ILE A C 1
ATOM 614 O O . ILE A 1 87 ? 0.505 -3.290 -7.724 1.00 87.19 87 ILE A O 1
ATOM 618 N N . MET A 1 88 ? 0.454 -1.749 -6.088 1.00 85.25 88 MET A N 1
ATOM 619 C CA . MET A 1 88 ? -0.983 -1.708 -5.880 1.00 85.25 88 MET A CA 1
ATOM 620 C C . MET A 1 88 ? -1.440 -0.251 -5.765 1.00 85.25 88 MET A C 1
ATOM 622 O O . MET A 1 88 ? -0.669 0.625 -5.380 1.00 85.25 88 MET A O 1
ATOM 626 N N . CYS A 1 89 ? -2.701 0.007 -6.092 1.00 83.81 89 CYS A N 1
ATOM 627 C CA . CYS A 1 89 ? -3.344 1.285 -5.819 1.00 83.81 89 CYS A CA 1
ATOM 628 C C . CYS A 1 89 ? -4.288 1.104 -4.631 1.00 83.81 89 CYS A C 1
ATOM 630 O O . CYS A 1 89 ? -5.067 0.149 -4.596 1.00 83.81 89 CYS A O 1
ATOM 632 N N . ALA A 1 90 ? -4.197 1.990 -3.645 1.00 76.12 90 ALA A N 1
ATOM 633 C CA . ALA A 1 90 ? -5.070 1.976 -2.474 1.00 76.12 90 ALA A CA 1
ATOM 634 C C . ALA A 1 90 ? -5.340 3.411 -1.991 1.00 76.12 90 ALA A C 1
ATOM 636 O O . ALA A 1 90 ? -4.622 4.326 -2.395 1.00 76.12 90 ALA A O 1
ATOM 637 N N . PRO A 1 91 ? -6.367 3.651 -1.160 1.00 74.62 91 PRO A N 1
ATOM 638 C CA . PRO A 1 91 ? -6.638 4.982 -0.625 1.00 74.62 91 PRO A CA 1
ATOM 639 C C . PRO A 1 91 ? -5.427 5.588 0.108 1.00 74.62 91 PRO A C 1
ATOM 641 O O . PRO A 1 91 ? -4.675 4.847 0.752 1.00 74.62 91 PRO A O 1
ATOM 644 N N . PRO A 1 92 ? -5.236 6.919 0.066 1.00 67.62 92 PRO A N 1
ATOM 645 C CA . PRO A 1 92 ? -4.195 7.598 0.831 1.00 67.62 92 PRO A CA 1
ATOM 646 C C . PRO A 1 92 ? -4.231 7.218 2.313 1.00 67.62 92 PRO A C 1
ATOM 648 O O . PRO A 1 92 ? -5.288 7.207 2.935 1.00 67.62 92 PRO A O 1
ATOM 651 N N . GLY A 1 93 ? -3.063 6.925 2.883 1.00 58.16 93 GLY A N 1
ATOM 652 C CA . GLY A 1 93 ? -2.931 6.454 4.267 1.00 58.16 93 GLY A CA 1
ATOM 653 C C . GLY A 1 93 ? -3.016 4.934 4.444 1.00 58.16 93 GLY A C 1
ATOM 654 O O . GLY A 1 93 ? -2.737 4.454 5.540 1.00 58.16 93 GLY A O 1
ATOM 655 N N . SER A 1 94 ? -3.306 4.176 3.377 1.00 58.66 94 SER A N 1
ATOM 656 C CA . SER A 1 94 ? -3.323 2.702 3.406 1.00 58.66 94 SER A CA 1
ATOM 657 C C . SER A 1 94 ? -1.928 2.074 3.481 1.00 58.66 94 SER A C 1
ATOM 659 O O . SER A 1 94 ? -1.791 0.939 3.924 1.00 58.66 94 SER A O 1
ATOM 661 N N . GLY A 1 95 ? -0.885 2.793 3.058 1.00 52.97 95 GLY A N 1
ATOM 662 C CA . GLY A 1 95 ? 0.502 2.346 3.193 1.00 52.97 95 GLY A CA 1
ATOM 663 C C . GLY A 1 95 ? 1.244 3.143 4.249 1.00 52.97 95 GLY A C 1
ATOM 664 O O . GLY A 1 95 ? 1.288 4.375 4.226 1.00 52.97 95 GLY A O 1
ATOM 665 N N . GLY A 1 96 ? 1.825 2.411 5.194 1.00 44.03 96 GLY A N 1
ATOM 666 C CA . GLY A 1 96 ? 2.833 2.950 6.084 1.00 44.03 96 GLY A CA 1
ATOM 667 C C . GLY A 1 96 ? 4.115 3.173 5.300 1.00 44.03 96 GLY A C 1
ATOM 668 O O . GLY A 1 96 ? 4.569 2.237 4.678 1.00 44.03 96 GLY A O 1
ATOM 669 N N . VAL A 1 97 ? 4.648 4.395 5.374 1.00 43.25 97 VAL A N 1
ATOM 670 C CA . VAL A 1 97 ? 6.030 4.844 5.101 1.00 43.25 97 VAL A CA 1
ATOM 671 C C . VAL A 1 97 ? 6.762 4.352 3.826 1.00 43.25 97 VAL A C 1
ATOM 673 O O . VAL A 1 97 ? 6.737 3.178 3.476 1.00 43.25 97 VAL A O 1
ATOM 676 N N . PRO A 1 98 ? 7.523 5.240 3.152 1.00 37.41 98 PRO A N 1
ATOM 677 C CA . PRO A 1 98 ? 8.300 4.875 1.968 1.00 37.41 98 PRO A CA 1
ATOM 678 C C . PRO A 1 98 ? 9.252 3.719 2.301 1.00 37.41 98 PRO A C 1
ATOM 680 O O . PRO A 1 98 ? 10.071 3.837 3.215 1.00 37.41 98 PRO A O 1
ATOM 683 N N . SER A 1 99 ? 9.154 2.623 1.536 1.00 42.19 99 SER A N 1
ATOM 684 C CA . SER A 1 99 ? 9.874 1.334 1.672 1.00 42.19 99 SER A CA 1
ATOM 685 C C . SER A 1 99 ? 9.177 0.219 2.475 1.00 42.19 99 SER A C 1
ATOM 687 O O . SER A 1 99 ? 9.770 -0.849 2.628 1.00 42.19 99 SER A O 1
ATOM 689 N N . ALA A 1 100 ? 7.951 0.405 2.978 1.00 42.56 100 ALA A N 1
ATOM 690 C CA . ALA A 1 100 ? 7.342 -0.508 3.951 1.00 42.56 100 ALA A CA 1
ATOM 691 C C . ALA A 1 100 ? 6.075 -1.233 3.454 1.00 42.56 100 ALA A C 1
ATOM 693 O O . ALA A 1 100 ? 4.991 -1.132 4.027 1.00 42.56 100 ALA A O 1
ATOM 694 N N . GLY A 1 101 ? 6.281 -2.159 2.512 1.00 50.12 101 GLY A N 1
ATOM 695 C CA . GLY A 1 101 ? 5.484 -3.394 2.504 1.00 50.12 101 GLY A CA 1
ATOM 696 C C . GLY A 1 101 ? 5.644 -4.198 3.808 1.00 50.12 101 GLY A C 1
ATOM 697 O O . GLY A 1 101 ? 4.855 -5.097 4.075 1.00 50.12 101 GLY A O 1
ATOM 698 N N . SER A 1 102 ? 6.638 -3.854 4.643 1.00 53.41 102 SER A N 1
ATOM 699 C CA . SER A 1 102 ? 6.890 -4.507 5.918 1.00 53.41 102 SER A CA 1
ATOM 700 C C . SER A 1 102 ? 6.312 -3.772 7.131 1.00 53.41 102 SER A C 1
ATOM 702 O O . SER A 1 102 ? 6.573 -2.588 7.331 1.00 53.41 102 SER A O 1
ATOM 704 N N . CYS A 1 103 ? 5.649 -4.508 8.005 1.00 67.50 103 CYS A N 1
ATOM 705 C CA . CYS A 1 103 ? 5.219 -4.102 9.335 1.00 67.50 103 CYS A CA 1
ATOM 706 C C . CYS A 1 103 ? 5.961 -4.928 10.397 1.00 67.50 103 CYS A C 1
ATOM 708 O O . CYS A 1 103 ? 6.546 -5.971 10.093 1.00 67.50 103 CYS A O 1
ATOM 710 N N . THR A 1 104 ? 5.953 -4.482 11.656 1.00 72.69 104 THR A N 1
ATOM 711 C CA . THR A 1 104 ? 6.559 -5.252 12.755 1.00 72.69 104 THR A CA 1
ATOM 712 C C . THR A 1 104 ? 5.601 -5.429 13.924 1.00 72.69 104 THR A C 1
ATOM 714 O O . THR A 1 104 ? 4.763 -4.576 14.205 1.00 72.69 104 THR A O 1
ATOM 717 N N . GLY A 1 105 ? 5.725 -6.561 14.621 1.00 82.12 105 GLY A N 1
ATOM 718 C CA . GLY A 1 105 ? 4.912 -6.860 15.796 1.00 82.12 105 GLY A CA 1
ATOM 719 C C . GLY A 1 105 ? 3.424 -7.003 15.470 1.00 82.12 105 GLY A C 1
ATOM 720 O O . GLY A 1 105 ? 3.050 -7.779 14.598 1.00 82.12 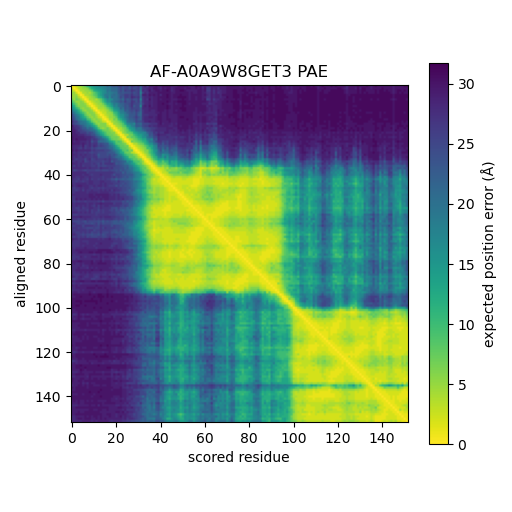105 GLY A O 1
ATOM 721 N N . HIS A 1 106 ? 2.587 -6.277 16.210 1.00 83.25 106 HIS A N 1
ATOM 722 C CA . HIS A 1 106 ? 1.122 -6.315 16.108 1.00 83.25 106 HIS A CA 1
ATOM 723 C C . HIS A 1 106 ? 0.554 -4.985 15.608 1.00 83.25 106 HIS A C 1
ATOM 725 O O . HIS A 1 106 ? -0.487 -4.528 16.077 1.00 83.25 106 HIS A O 1
ATOM 731 N N . GLU A 1 107 ? 1.279 -4.325 14.707 1.00 87.38 107 GLU A N 1
ATOM 732 C CA . GLU A 1 107 ? 0.816 -3.064 14.149 1.00 87.38 107 GLU A CA 1
ATOM 733 C C . GLU A 1 107 ? -0.471 -3.241 13.344 1.00 87.38 107 GLU A C 1
ATOM 735 O O . GLU A 1 107 ? -0.595 -4.181 12.569 1.00 87.38 107 GLU A O 1
ATOM 740 N N . ALA A 1 108 ? -1.407 -2.307 13.470 1.00 85.94 108 ALA A N 1
ATOM 741 C CA . ALA A 1 108 ? -2.573 -2.248 12.600 1.00 85.94 108 ALA A CA 1
ATOM 742 C C . ALA A 1 108 ? -2.929 -0.802 12.246 1.00 85.94 108 ALA A C 1
ATOM 744 O O . ALA A 1 108 ? -2.716 0.107 13.054 1.00 85.94 108 ALA A O 1
ATOM 745 N N . LYS A 1 109 ? -3.477 -0.589 11.046 1.00 83.94 109 LYS A N 1
ATOM 746 C CA . LYS A 1 109 ? -3.881 0.731 10.535 1.00 83.94 109 LYS A CA 1
ATOM 747 C C . LYS A 1 109 ? -5.172 0.635 9.734 1.00 83.94 109 LYS A C 1
ATOM 749 O O . LYS A 1 109 ? -5.309 -0.252 8.902 1.00 83.94 109 LYS A O 1
ATOM 754 N N . CYS A 1 110 ? -6.104 1.552 9.948 1.00 84.31 110 CYS A N 1
ATOM 755 C CA . CYS A 1 110 ? -7.330 1.631 9.159 1.00 84.31 110 CYS A CA 1
ATOM 756 C C . CYS A 1 110 ? -7.033 1.983 7.702 1.00 84.31 110 CYS A C 1
ATOM 758 O O . CYS A 1 110 ? -6.152 2.801 7.435 1.00 84.31 110 CYS A O 1
ATOM 760 N N . ALA A 1 111 ? -7.816 1.426 6.778 1.00 78.25 111 ALA A N 1
ATOM 761 C CA . ALA A 1 111 ? -7.749 1.788 5.364 1.00 78.25 111 ALA A CA 1
ATOM 762 C C . ALA A 1 111 ? -8.291 3.208 5.121 1.00 78.25 111 ALA A C 1
ATOM 764 O O . ALA A 1 111 ? -7.694 3.981 4.380 1.00 78.25 111 ALA A O 1
ATOM 765 N N . ASP A 1 112 ? -9.395 3.565 5.790 1.00 78.88 112 ASP A N 1
ATOM 766 C CA . ASP A 1 112 ? -9.920 4.936 5.855 1.00 78.88 112 ASP A CA 1
ATOM 767 C C . ASP A 1 112 ? -10.469 5.219 7.272 1.00 78.88 112 ASP A C 1
ATOM 769 O O . ASP A 1 112 ? -11.604 4.816 7.581 1.00 78.88 112 ASP A O 1
ATOM 773 N N . PRO A 1 113 ? -9.662 5.843 8.159 1.00 82.69 113 PRO A N 1
ATOM 774 C CA . PRO A 1 113 ? -10.042 6.112 9.542 1.00 82.69 113 PRO A CA 1
ATOM 775 C C . PRO A 1 113 ? -11.322 6.952 9.640 1.00 82.69 113 PRO A C 1
ATOM 777 O O . PRO A 1 113 ? -11.420 8.037 9.068 1.00 82.69 113 PRO A O 1
ATOM 780 N N . GLY A 1 114 ? -12.302 6.478 10.406 1.00 85.25 114 GLY A N 1
ATOM 781 C CA . GLY A 1 114 ? -13.573 7.170 10.616 1.00 85.25 114 GLY A CA 1
ATOM 782 C C . GLY A 1 114 ? -14.572 7.054 9.461 1.00 85.25 114 GLY A C 1
ATOM 783 O O . GLY A 1 114 ? -15.645 7.650 9.551 1.00 85.25 114 GLY A O 1
ATOM 784 N N . LYS A 1 115 ? -14.256 6.301 8.396 1.00 82.50 115 LYS A N 1
ATOM 785 C CA . LYS A 1 115 ? -15.148 6.142 7.231 1.00 82.50 115 LYS A CA 1
ATOM 786 C C . LYS A 1 115 ? -15.387 4.704 6.791 1.00 82.50 115 LYS A C 1
ATOM 788 O O . LYS A 1 115 ? -16.408 4.433 6.166 1.00 82.50 115 LYS A O 1
ATOM 793 N N . SER A 1 116 ? -14.465 3.793 7.088 1.00 86.44 116 SER A N 1
ATOM 794 C CA . SER A 1 116 ? -14.565 2.388 6.689 1.00 86.44 116 SER A CA 1
ATOM 795 C C . SER A 1 116 ? -14.357 1.455 7.875 1.00 86.44 116 SER A C 1
ATOM 797 O O . SER A 1 116 ? -13.709 1.814 8.856 1.00 86.44 116 SER A O 1
ATOM 799 N N . ALA A 1 117 ? -14.899 0.245 7.767 1.00 90.19 117 ALA A N 1
ATOM 800 C CA . ALA A 1 117 ? -14.600 -0.856 8.680 1.00 90.19 117 ALA A CA 1
ATOM 801 C C . ALA A 1 117 ? -13.254 -1.531 8.352 1.00 90.19 117 ALA A C 1
ATOM 803 O O . ALA A 1 117 ? -12.740 -2.297 9.161 1.00 90.19 117 ALA A O 1
ATOM 804 N N . ASP A 1 118 ? -12.701 -1.278 7.165 1.00 85.62 118 ASP A N 1
ATOM 805 C CA . ASP A 1 118 ? -11.513 -1.958 6.659 1.00 85.62 118 ASP A CA 1
ATOM 806 C C . ASP A 1 118 ? -10.242 -1.467 7.361 1.00 85.62 118 ASP A C 1
ATOM 808 O O . ASP A 1 118 ? -10.027 -0.265 7.565 1.00 85.62 118 ASP A O 1
ATOM 812 N N . TYR A 1 119 ? -9.353 -2.405 7.671 1.00 86.56 119 TYR A N 1
ATOM 813 C CA . TYR A 1 119 ? -8.027 -2.119 8.195 1.00 86.56 119 TYR A CA 1
ATOM 814 C C . TYR A 1 119 ? -6.982 -3.114 7.699 1.00 86.56 119 TYR A C 1
ATOM 816 O O . TYR A 1 119 ? -7.278 -4.118 7.057 1.00 86.56 119 TYR A O 1
ATOM 824 N N . PHE A 1 120 ? -5.729 -2.801 7.979 1.00 85.00 120 PHE A N 1
ATOM 825 C CA . PHE A 1 120 ? -4.559 -3.586 7.653 1.00 85.00 120 PHE A CA 1
ATOM 826 C C . PHE A 1 120 ? -3.900 -4.012 8.960 1.00 85.00 120 PHE A C 1
ATOM 828 O O . PHE A 1 120 ? -3.497 -3.158 9.748 1.00 85.00 120 PHE A O 1
ATOM 835 N N . SER A 1 121 ? -3.826 -5.316 9.207 1.00 88.00 121 SER A N 1
ATOM 836 C CA . SER A 1 121 ? -3.203 -5.917 10.389 1.00 88.00 121 SER A CA 1
ATOM 837 C C . SER A 1 121 ? -1.846 -6.492 10.026 1.00 88.00 121 SER A C 1
ATOM 839 O O . SER A 1 121 ? -1.701 -7.104 8.974 1.00 88.00 121 SER A O 1
ATOM 841 N N . CYS A 1 122 ? -0.842 -6.309 10.871 1.00 83.19 122 CYS A N 1
ATOM 842 C CA . CYS A 1 122 ? 0.469 -6.882 10.646 1.00 83.19 122 CYS A CA 1
ATOM 843 C C . CYS A 1 122 ? 0.472 -8.376 10.962 1.00 83.19 122 CYS A C 1
ATOM 845 O O . CYS A 1 122 ? 0.184 -8.779 12.091 1.00 83.19 122 CYS A O 1
ATOM 847 N N . GLU A 1 123 ? 0.861 -9.198 9.993 1.00 77.62 123 GLU A N 1
ATOM 848 C CA . GLU A 1 123 ? 1.198 -10.592 10.232 1.00 77.62 123 GLU A CA 1
ATOM 849 C C . GLU A 1 123 ? 2.620 -10.700 10.803 1.00 77.62 123 GLU A C 1
ATOM 851 O O . GLU A 1 123 ? 3.593 -10.439 10.091 1.00 77.62 123 GLU A O 1
ATOM 856 N N . PRO A 1 124 ? 2.794 -11.148 12.063 1.00 71.38 124 PRO A N 1
ATOM 857 C CA . PRO A 1 124 ? 4.096 -11.108 12.734 1.00 71.38 124 PRO A CA 1
ATOM 858 C C . PRO A 1 124 ? 5.155 -12.014 12.094 1.00 71.38 124 PRO A C 1
ATOM 860 O O . PRO A 1 124 ? 6.349 -11.802 12.283 1.00 71.38 124 PRO A O 1
ATOM 863 N N . TRP A 1 125 ? 4.720 -13.058 11.384 1.00 63.69 125 TRP A N 1
ATOM 864 C CA . TRP A 1 125 ? 5.591 -14.074 10.794 1.00 63.69 125 TRP A CA 1
ATOM 865 C C . TRP A 1 125 ? 6.074 -13.699 9.390 1.00 63.69 125 TRP A C 1
ATOM 867 O O . TRP A 1 125 ? 7.179 -14.077 9.008 1.00 63.69 125 TRP A O 1
ATOM 877 N N . SER A 1 126 ? 5.267 -12.958 8.629 1.00 66.06 126 SER A N 1
ATOM 878 C CA . SER A 1 126 ? 5.621 -12.463 7.295 1.00 66.06 126 SER A CA 1
ATOM 879 C C . SER A 1 126 ? 6.164 -11.034 7.349 1.00 66.06 126 SER A C 1
ATOM 881 O O . SER A 1 126 ? 6.818 -10.572 6.410 1.00 66.06 126 SER A O 1
ATOM 883 N N . GLY A 1 127 ? 5.887 -10.331 8.451 1.00 65.81 127 GLY A N 1
ATOM 884 C CA . GLY A 1 127 ? 6.084 -8.899 8.560 1.00 65.81 127 GLY A CA 1
ATOM 885 C C . GLY A 1 127 ? 5.289 -8.157 7.497 1.00 65.81 127 GLY A C 1
ATOM 886 O O . GLY A 1 127 ? 5.756 -7.121 7.067 1.00 65.81 127 GLY A O 1
ATOM 887 N N . GLN A 1 128 ? 4.163 -8.686 7.008 1.00 65.88 128 GLN A N 1
ATOM 888 C CA . GLN A 1 128 ? 3.348 -8.054 5.965 1.00 65.88 128 GLN A CA 1
ATOM 889 C C . GLN A 1 128 ? 2.005 -7.613 6.534 1.00 65.88 128 GLN A C 1
ATOM 891 O O . GLN A 1 128 ? 1.447 -8.265 7.415 1.00 65.88 128 GLN A O 1
ATOM 896 N N . TYR A 1 129 ? 1.456 -6.522 6.009 1.00 72.12 129 TYR A N 1
ATOM 897 C CA . TYR A 1 129 ? 0.084 -6.149 6.323 1.00 72.12 129 TYR A CA 1
ATOM 898 C C . TYR A 1 129 ? -0.906 -7.029 5.546 1.00 72.12 129 TYR A C 1
ATOM 900 O O . TYR A 1 129 ? -0.848 -7.114 4.319 1.00 72.12 129 TYR A O 1
ATOM 908 N N . VAL A 1 130 ? -1.858 -7.632 6.253 1.00 76.50 130 VAL A N 1
ATOM 909 C CA . VAL A 1 130 ? -3.023 -8.318 5.687 1.00 76.50 130 VAL A CA 1
ATOM 910 C C . VAL A 1 130 ? -4.272 -7.477 5.881 1.00 76.50 130 VAL A C 1
ATOM 912 O O . VAL A 1 130 ? -4.459 -6.846 6.921 1.00 76.50 130 VAL A O 1
ATOM 915 N N . LYS A 1 131 ? -5.138 -7.458 4.866 1.00 83.25 131 LYS A N 1
ATOM 916 C CA . LYS A 1 131 ? -6.433 -6.788 4.968 1.00 83.25 131 LYS A CA 1
ATOM 917 C C . LYS A 1 131 ? -7.341 -7.559 5.926 1.00 83.25 131 LYS A C 1
ATOM 919 O O . LYS A 1 131 ? -7.480 -8.774 5.803 1.00 83.25 131 LYS A O 1
ATOM 924 N N . ASP A 1 132 ? -7.996 -6.827 6.811 1.00 89.81 132 ASP A N 1
ATOM 925 C CA . ASP A 1 132 ? -8.999 -7.306 7.753 1.00 89.81 132 ASP A CA 1
ATOM 926 C C . ASP A 1 132 ? -10.113 -6.247 7.895 1.00 89.81 132 ASP A C 1
ATOM 928 O O . ASP A 1 132 ? -10.040 -5.169 7.292 1.00 89.81 132 ASP A O 1
ATOM 932 N N . ALA A 1 133 ? -11.176 -6.549 8.635 1.00 91.88 133 ALA A N 1
ATOM 933 C CA . ALA A 1 133 ? -12.305 -5.642 8.808 1.00 91.88 133 ALA A CA 1
ATOM 934 C C . ALA A 1 133 ? -12.906 -5.713 10.213 1.00 91.88 133 ALA A C 1
ATOM 936 O O . ALA A 1 133 ? -13.016 -6.772 10.829 1.00 91.88 133 ALA A O 1
ATOM 937 N N . CYS A 1 134 ? -13.345 -4.561 10.711 1.00 93.25 134 CYS A N 1
ATOM 938 C CA . CYS A 1 134 ? -14.085 -4.457 11.955 1.00 93.25 134 CYS A CA 1
ATOM 939 C C . CYS A 1 134 ? -15.404 -5.245 11.883 1.00 93.25 134 CYS A C 1
ATOM 941 O O . CYS A 1 134 ? -16.156 -5.170 10.908 1.00 93.25 134 CYS A O 1
ATOM 943 N N . THR A 1 135 ? -15.720 -5.980 12.948 1.00 93.44 135 THR A N 1
ATOM 944 C CA . THR A 1 135 ? -16.958 -6.763 13.044 1.00 93.44 135 THR A CA 1
ATOM 945 C C . THR A 1 135 ? -18.195 -5.853 13.042 1.00 93.44 135 THR A C 1
ATOM 947 O O . THR A 1 135 ? -18.182 -4.777 13.629 1.00 93.44 135 THR A O 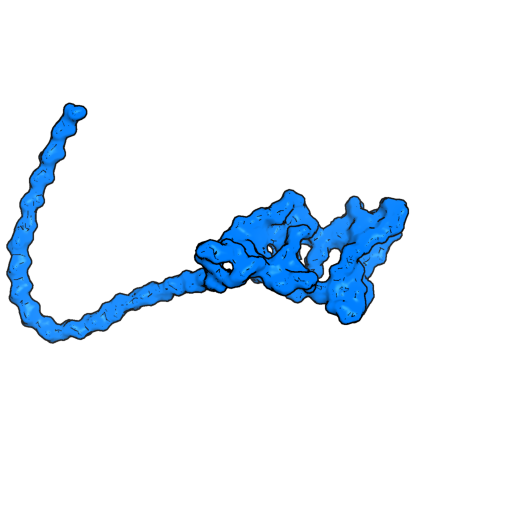1
ATOM 950 N N . SER A 1 136 ? -19.300 -6.310 12.442 1.00 83.81 136 SER A N 1
ATOM 951 C CA . SER A 1 136 ? -20.649 -5.731 12.614 1.00 83.81 136 SER A CA 1
ATOM 952 C C . SER A 1 136 ? -20.814 -4.244 12.258 1.00 83.81 136 SER A C 1
ATOM 954 O O . SER A 1 136 ? -21.553 -3.531 12.931 1.00 83.81 136 SER A O 1
ATOM 956 N N . GLY A 1 137 ? -20.173 -3.771 11.186 1.00 83.12 137 GLY A N 1
ATOM 957 C CA . GLY A 1 137 ? -20.384 -2.406 10.681 1.00 83.12 137 GLY A CA 1
ATOM 958 C C . GLY A 1 137 ? -19.782 -1.304 11.557 1.00 83.12 137 GLY A C 1
ATOM 959 O O . GLY A 1 137 ? -20.093 -0.134 11.346 1.00 83.12 137 GLY A O 1
ATOM 960 N N . LEU A 1 138 ? -18.932 -1.677 12.516 1.00 94.31 138 LEU A N 1
ATOM 961 C CA . LEU A 1 138 ? -18.112 -0.738 13.269 1.00 94.31 138 LEU A CA 1
ATOM 962 C C . LEU A 1 138 ? -17.118 -0.052 12.330 1.00 94.31 138 LEU A C 1
ATOM 964 O O . LEU A 1 138 ? -16.619 -0.650 11.372 1.00 94.31 138 LEU A O 1
ATOM 968 N N . ILE A 1 139 ? -16.822 1.203 12.623 1.00 93.88 139 ILE A N 1
ATOM 969 C CA . ILE A 1 139 ? -15.888 2.025 11.877 1.00 93.88 139 ILE A CA 1
ATOM 970 C C . ILE A 1 139 ? -14.509 1.906 12.519 1.00 93.88 139 ILE A C 1
ATOM 972 O O . ILE A 1 139 ? -14.353 1.925 13.741 1.00 93.88 139 ILE A O 1
ATOM 976 N N . CYS A 1 140 ? -13.491 1.770 11.680 1.00 92.50 140 CYS A N 1
ATOM 977 C CA . CYS A 1 140 ? -12.113 1.706 12.121 1.00 92.50 140 CYS A CA 1
ATOM 978 C C . CYS A 1 140 ? -11.586 3.108 12.450 1.00 92.50 140 CYS A C 1
ATOM 980 O O . CYS A 1 140 ? -11.704 4.036 11.649 1.00 92.50 140 CYS A O 1
ATOM 982 N N . TYR A 1 141 ? -10.927 3.245 13.596 1.00 91.88 141 TYR A N 1
ATOM 983 C CA . TYR A 1 141 ? -10.177 4.425 14.015 1.00 91.88 141 TYR A CA 1
ATOM 984 C C . TYR A 1 141 ? -8.741 4.037 14.364 1.00 91.88 141 TYR A C 1
ATOM 986 O O . TYR A 1 141 ? -8.508 3.033 15.032 1.00 91.88 141 TYR A O 1
ATOM 994 N N . ASN A 1 142 ? -7.764 4.843 13.954 1.00 88.06 142 ASN A N 1
ATOM 995 C CA . ASN A 1 142 ? -6.385 4.637 14.389 1.00 88.06 142 ASN A CA 1
ATOM 996 C C . ASN A 1 142 ? -6.208 5.107 15.836 1.00 88.06 142 ASN A C 1
ATOM 998 O O . ASN A 1 142 ? -6.793 6.107 16.261 1.00 88.06 142 ASN A O 1
ATOM 1002 N N . ASN A 1 143 ? -5.349 4.419 16.585 1.00 86.50 143 ASN A N 1
ATOM 1003 C CA . ASN A 1 143 ? -4.859 4.926 17.860 1.00 86.50 143 ASN A CA 1
ATOM 1004 C C . ASN A 1 143 ? -3.967 6.169 17.652 1.00 86.50 143 ASN A C 1
ATOM 1006 O O . ASN A 1 143 ? -3.557 6.497 16.539 1.00 86.50 143 ASN A O 1
ATOM 1010 N N . GLN A 1 144 ? -3.611 6.846 18.747 1.00 85.19 144 GLN A N 1
ATOM 1011 C CA . GLN A 1 144 ? -2.827 8.087 18.698 1.00 85.19 144 GLN A CA 1
ATOM 1012 C C . GLN A 1 144 ? -1.460 7.937 18.001 1.00 85.19 144 GLN A C 1
ATOM 1014 O O . GLN A 1 144 ? -0.940 8.907 17.457 1.00 85.19 144 GLN A O 1
ATOM 1019 N N . ASN A 1 145 ? -0.896 6.727 17.993 1.00 79.19 145 ASN A N 1
ATOM 1020 C CA . ASN A 1 145 ? 0.424 6.443 17.435 1.00 79.19 145 ASN A CA 1
ATOM 1021 C C . ASN A 1 145 ? 0.369 5.836 16.020 1.00 79.19 145 ASN A C 1
ATOM 1023 O O . ASN A 1 145 ? 1.420 5.543 15.460 1.00 79.19 145 ASN A O 1
ATOM 1027 N N . ASN A 1 146 ? -0.821 5.636 15.436 1.00 76.94 146 ASN A N 1
ATOM 1028 C CA . ASN A 1 146 ? -1.040 4.901 14.180 1.00 76.94 146 ASN A CA 1
ATOM 1029 C C . ASN A 1 146 ? -0.382 3.508 14.142 1.00 76.94 146 ASN A C 1
ATOM 1031 O O . ASN A 1 146 ? 0.095 3.064 13.100 1.00 76.94 146 ASN A O 1
ATOM 1035 N N . THR A 1 147 ? -0.335 2.821 15.280 1.00 83.06 147 THR A N 1
ATOM 1036 C CA . THR A 1 147 ? 0.197 1.451 15.397 1.00 83.06 147 THR A CA 1
ATOM 1037 C C . THR A 1 147 ? -0.870 0.442 15.785 1.00 83.06 147 THR A C 1
ATOM 1039 O O . THR A 1 147 ? -0.585 -0.739 15.913 1.00 83.06 147 THR A O 1
ATOM 1042 N N . GLY A 1 148 ? -2.103 0.880 15.999 1.00 87.25 148 GLY A N 1
ATOM 1043 C CA . GLY A 1 148 ? -3.209 -0.002 16.323 1.00 87.25 148 GLY A CA 1
ATOM 1044 C C . GLY A 1 148 ? -4.522 0.599 15.869 1.00 87.25 148 GLY A C 1
ATOM 1045 O O . GLY A 1 148 ? -4.633 1.816 15.691 1.00 87.25 148 GLY A O 1
ATOM 1046 N N . VAL A 1 149 ? -5.515 -0.268 15.726 1.00 92.62 149 VAL A N 1
ATOM 1047 C CA . VAL A 1 149 ? -6.871 0.104 15.333 1.00 92.62 149 VAL A CA 1
ATOM 1048 C C . VAL A 1 149 ? -7.847 -0.104 16.476 1.00 92.62 149 VAL A C 1
ATOM 1050 O O . VAL A 1 149 ? 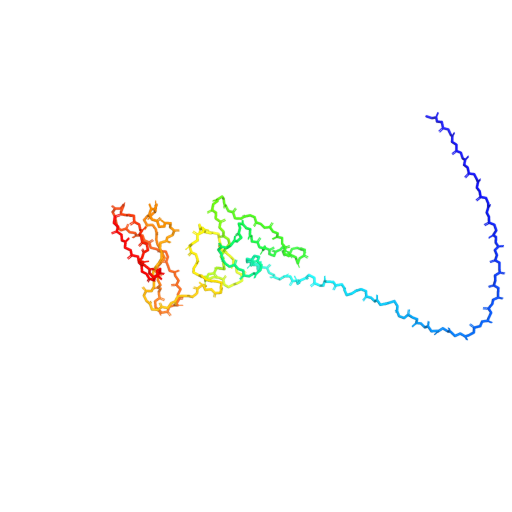-7.659 -0.962 17.339 1.00 92.62 149 VAL A O 1
ATOM 1053 N N . LEU A 1 150 ? -8.900 0.696 16.465 1.00 94.75 150 LEU A N 1
ATOM 1054 C CA . LEU A 1 150 ? -10.044 0.600 17.347 1.00 94.75 150 LEU A CA 1
ATOM 1055 C C . LEU A 1 150 ? -11.307 0.599 16.484 1.00 94.75 150 LEU A C 1
ATOM 1057 O O . LEU A 1 150 ? -11.498 1.501 15.676 1.00 94.75 150 LEU A O 1
ATOM 1061 N N . CYS A 1 151 ? -12.161 -0.402 16.664 1.00 94.62 151 CYS A N 1
ATOM 1062 C CA . CYS A 1 151 ? -13.440 -0.511 15.968 1.00 94.62 151 CYS A CA 1
ATOM 1063 C C . CYS A 1 151 ? -14.560 0.028 16.869 1.00 94.62 151 CYS A C 1
ATOM 1065 O O . CYS A 1 151 ? -14.772 -0.538 17.946 1.00 94.62 151 CYS A O 1
ATOM 1067 N N . LEU A 1 152 ? -15.250 1.097 16.451 1.00 93.50 152 LEU A N 1
ATOM 1068 C CA . LEU A 1 152 ? -16.344 1.750 17.195 1.00 93.50 152 LEU A CA 1
ATOM 1069 C C . LEU A 1 152 ? -17.567 2.039 16.325 1.00 93.50 152 LEU A C 1
ATOM 1071 O O . LEU A 1 152 ? -17.395 2.236 15.104 1.00 93.50 152 LEU A O 1
#

Organism: NCBI:txid417178

Nearest PDB structures (foldseek):
  8hmf-assembly1_E  TM=2.970E-01  e=1.273E+00  Tetrahymena thermophila
  6oi4-assembly1_A  TM=3.547E-01  e=8.499E+00  Homo sapiens
  4xat-assembly1_A  TM=1.970E-01  e=3.678E+00  Homo sapiens
  1o9a-assembly1_A  TM=2.211E-01  e=8.987E+00  Homo sapiens

Mean predicted aligned error: 16.8 Å

pLDDT: mean 72.41, std 17.96, range [37.41, 95.25]

Radius of gyration: 29.06 Å; Cα contacts (8 Å, |Δi|>4): 302; chains: 1; bounding box: 69×47×78 Å

Sequence (152 aa):
MHSTLASAAFAAILVVGLCMNVGIASAAALPQSTTPECTGNTAICPNNEDGVSSTYLQCDSWAQKYISVNCPTDQVCYANPVSAGTIMCAPPGSGGVPSAGSCTGHEAKCADPGKSADYFSCEPWSGQYVKDACTSGLICYNNQNNTGVLCL

Solvent-accessible surface area (backbone atoms only — not comparable to full-atom values): 8903 Å² total; per-residue (Å²): 143,84,89,81,89,80,90,80,88,81,80,93,76,88,78,90,72,94,70,96,72,86,75,77,74,70,76,77,73,71,81,73,80,73,70,74,73,38,66,60,80,31,26,42,27,61,95,64,34,42,39,72,34,48,36,29,32,37,28,36,68,87,78,32,33,68,41,85,42,73,37,61,89,82,21,12,15,27,65,29,66,91,43,83,53,28,57,42,65,41,39,61,66,53,53,62,63,65,85,38,46,58,41,64,59,75,29,20,38,23,38,40,61,75,76,28,31,39,26,31,38,27,38,66,88,78,21,29,65,41,82,48,66,39,71,92,83,18,28,13,30,52,42,99,81,59,44,32,63,46,66,88